Protein AF-A0A151F5U0-F1 (afdb_monomer_lite)

Radius of gyration: 13.39 Å; chains: 1; bounding box: 44×23×33 Å

pLDDT: mean 89.14, std 11.05, range [48.81, 97.0]

Secondary structure (DSSP, 8-state):
-PPPEE----THHHHTHHHHHHHHHHHTSSS-S---HHHHHHHHHEE--THHHHHHS-HHHHHHHHHHHHHHHSPP-

Structure (mmCIF, N/CA/C/O backbone):
data_AF-A0A151F5U0-F1
#
_entry.id   AF-A0A151F5U0-F1
#
loop_
_atom_site.group_PDB
_atom_site.id
_atom_site.type_symbol
_atom_site.label_atom_id
_atom_site.label_alt_id
_atom_site.label_comp_id
_atom_site.label_asym_id
_atom_site.label_entity_id
_atom_site.label_seq_id
_atom_site.pdbx_PDB_ins_code
_atom_site.Cartn_x
_atom_site.Cartn_y
_atom_site.Cartn_z
_atom_site.occupancy
_atom_site.B_iso_or_equiv
_atom_site.auth_seq_id
_atom_site.auth_comp_id
_atom_site.auth_asym_id
_atom_site.auth_atom_id
_atom_site.pdbx_PDB_model_num
ATOM 1 N N . MET A 1 1 ? -18.276 -10.485 -8.454 1.00 57.69 1 MET A N 1
ATOM 2 C CA . MET A 1 1 ? -17.450 -9.649 -7.561 1.00 57.69 1 MET A CA 1
ATOM 3 C C . MET A 1 1 ? -17.198 -10.478 -6.317 1.00 57.69 1 MET A C 1
ATOM 5 O O . MET A 1 1 ? -18.189 -10.953 -5.768 1.00 57.69 1 MET A O 1
ATOM 9 N N . PRO A 1 2 ? -15.947 -10.784 -5.935 1.00 66.12 2 PRO A N 1
ATOM 10 C CA . PRO A 1 2 ? -15.718 -11.461 -4.664 1.00 66.12 2 PRO A CA 1
ATOM 11 C C . PRO A 1 2 ? -16.300 -10.587 -3.545 1.00 66.12 2 PRO A C 1
ATOM 13 O O . PRO A 1 2 ? -16.208 -9.362 -3.607 1.00 66.12 2 PRO A O 1
ATOM 16 N N . ASN A 1 3 ? -16.956 -11.209 -2.565 1.00 83.69 3 ASN A N 1
ATOM 17 C CA . ASN A 1 3 ? -17.405 -10.500 -1.371 1.00 83.69 3 ASN A CA 1
ATOM 18 C C . ASN A 1 3 ? -16.178 -9.877 -0.702 1.00 83.69 3 ASN A C 1
ATOM 20 O O . ASN A 1 3 ? -15.262 -10.605 -0.313 1.00 83.69 3 ASN A O 1
ATOM 24 N N . LYS A 1 4 ? -16.156 -8.545 -0.607 1.00 89.81 4 LYS A N 1
ATOM 25 C CA . LYS A 1 4 ? -15.118 -7.840 0.140 1.00 89.81 4 LYS A CA 1
ATOM 26 C C . LYS A 1 4 ? -15.303 -8.077 1.637 1.00 89.81 4 LYS A C 1
ATOM 28 O O . LYS A 1 4 ? -16.419 -8.261 2.119 1.00 89.81 4 LYS A O 1
ATOM 33 N N . ILE A 1 5 ? -14.189 -8.106 2.351 1.00 93.75 5 ILE A N 1
ATOM 34 C CA . ILE A 1 5 ? -14.107 -8.390 3.778 1.00 93.75 5 ILE A CA 1
ATOM 35 C C . ILE A 1 5 ? -14.014 -7.056 4.516 1.00 93.75 5 ILE A C 1
ATOM 37 O O . ILE A 1 5 ? -13.026 -6.341 4.354 1.00 93.75 5 ILE A O 1
ATOM 41 N N . ASP A 1 6 ? -15.014 -6.750 5.343 1.00 92.94 6 ASP A N 1
ATOM 42 C CA . ASP A 1 6 ? -14.933 -5.644 6.301 1.00 92.94 6 ASP A CA 1
ATOM 43 C C . ASP A 1 6 ? -13.844 -5.942 7.338 1.00 92.94 6 ASP A C 1
ATOM 45 O O . ASP A 1 6 ? -13.831 -7.007 7.966 1.00 92.94 6 ASP A O 1
ATOM 49 N N . ILE A 1 7 ? -12.910 -5.007 7.504 1.00 90.56 7 ILE A N 1
ATOM 50 C CA . ILE A 1 7 ? -11.782 -5.143 8.424 1.00 90.56 7 ILE A CA 1
ATOM 51 C C . ILE A 1 7 ? -11.810 -4.027 9.465 1.00 90.56 7 ILE A C 1
ATOM 53 O O . ILE A 1 7 ? -11.809 -2.842 9.152 1.00 90.56 7 ILE A O 1
ATOM 57 N N . LYS A 1 8 ? -11.768 -4.409 10.744 1.00 90.94 8 LYS A N 1
ATOM 58 C CA . LYS A 1 8 ? -11.659 -3.462 11.861 1.00 90.94 8 LYS A CA 1
ATOM 59 C C . LYS A 1 8 ? -10.219 -3.394 12.336 1.00 90.94 8 LYS A C 1
ATOM 61 O O . LYS A 1 8 ? -9.799 -4.192 13.174 1.00 90.94 8 LYS A O 1
ATOM 66 N N . LEU A 1 9 ? -9.467 -2.453 11.781 1.00 89.88 9 LEU A N 1
ATOM 67 C CA . LEU A 1 9 ? -8.093 -2.188 12.193 1.00 89.88 9 LEU A CA 1
ATOM 68 C C . LEU A 1 9 ? -8.063 -1.268 13.419 1.00 89.88 9 LEU A C 1
ATOM 70 O O . LEU A 1 9 ? -8.986 -0.492 13.659 1.00 89.88 9 LEU A O 1
ATOM 74 N N . LYS A 1 10 ? -7.006 -1.379 14.227 1.00 89.00 10 LYS A N 1
ATOM 75 C CA . LYS A 1 10 ? -6.754 -0.492 15.369 1.00 89.00 10 LYS A CA 1
ATOM 76 C C . LYS A 1 10 ? -5.347 0.088 15.308 1.00 89.00 10 LYS A C 1
ATOM 78 O O . LYS A 1 10 ? -4.382 -0.671 15.192 1.00 89.00 10 LYS A O 1
ATOM 83 N N . ASN A 1 11 ? -5.229 1.399 15.526 1.00 85.44 11 ASN A N 1
ATOM 84 C CA . ASN A 1 11 ? -3.969 2.108 15.776 1.00 85.44 11 ASN A CA 1
ATOM 85 C C . ASN A 1 11 ? -2.862 1.705 14.776 1.00 85.44 11 ASN A C 1
ATOM 8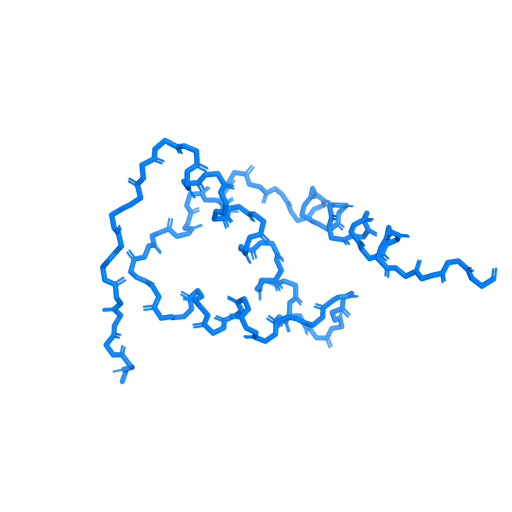7 O O . ASN A 1 11 ? -2.959 1.967 13.583 1.00 85.44 11 ASN A O 1
ATOM 91 N N . ALA A 1 12 ? -1.831 1.003 15.257 1.00 87.25 12 ALA A N 1
ATOM 92 C CA . ALA A 1 12 ? -0.670 0.580 14.479 1.00 87.25 12 ALA A CA 1
ATOM 93 C C . ALA A 1 12 ? -0.996 -0.370 13.310 1.00 87.25 12 ALA A C 1
ATOM 95 O O . ALA A 1 12 ? -0.210 -0.474 12.372 1.00 87.25 12 ALA A O 1
ATOM 96 N N . GLN A 1 13 ? -2.136 -1.069 13.341 1.00 88.31 13 GLN A N 1
ATOM 97 C CA . GLN A 1 13 ? -2.527 -1.976 12.258 1.00 88.31 13 GLN A CA 1
ATOM 98 C C . GLN A 1 13 ? -2.858 -1.218 10.967 1.00 88.31 13 GLN A C 1
ATOM 100 O O . GLN A 1 13 ? -2.556 -1.715 9.885 1.00 88.31 13 GLN A O 1
ATOM 105 N N . GLU A 1 14 ? -3.411 -0.005 11.063 1.00 89.25 14 GLU A N 1
ATOM 106 C CA . GLU A 1 14 ? -3.685 0.839 9.891 1.00 89.25 14 GLU A CA 1
ATOM 107 C C . GLU A 1 14 ? -2.394 1.241 9.177 1.00 89.25 14 GLU A C 1
ATOM 109 O O . GLU A 1 14 ? -2.339 1.284 7.949 1.00 89.25 14 GLU A O 1
ATOM 114 N N . THR A 1 15 ? -1.307 1.441 9.926 1.00 91.12 15 THR A N 1
ATOM 115 C CA . THR A 1 15 ? 0.003 1.765 9.354 1.00 91.12 15 THR A CA 1
ATOM 116 C C . THR A 1 15 ? 0.522 0.660 8.428 1.00 91.12 15 THR A C 1
ATOM 118 O O . THR A 1 15 ? 1.239 0.965 7.479 1.00 91.12 15 THR A O 1
ATOM 121 N N . LEU A 1 16 ? 0.131 -0.606 8.637 1.00 93.44 16 LEU A N 1
ATOM 122 C CA . LEU A 1 16 ? 0.520 -1.731 7.774 1.00 93.44 16 LEU A CA 1
ATOM 123 C C . LEU A 1 16 ? -0.177 -1.718 6.405 1.00 93.44 16 LEU A C 1
ATOM 125 O O . LEU A 1 16 ? 0.302 -2.371 5.474 1.00 93.44 16 LEU A O 1
ATOM 129 N N . LEU A 1 17 ? -1.260 -0.952 6.245 1.00 94.44 17 LEU A N 1
ATOM 130 C CA . LEU A 1 17 ? -1.935 -0.807 4.956 1.00 94.44 17 LEU A CA 1
ATOM 131 C C . LEU A 1 17 ? -1.103 -0.019 3.950 1.00 94.44 17 LEU A C 1
ATOM 133 O O . LEU A 1 17 ? -1.150 -0.316 2.760 1.00 94.44 17 LEU A O 1
ATOM 137 N N . LEU A 1 18 ? -0.305 0.943 4.415 1.00 94.31 18 LEU A N 1
ATOM 138 C CA . LEU A 1 18 ? 0.574 1.727 3.555 1.00 94.31 18 LEU A CA 1
ATOM 139 C C . LEU A 1 18 ? 1.602 0.851 2.813 1.00 94.31 18 LEU A C 1
ATOM 141 O O . LEU A 1 18 ? 1.656 0.917 1.580 1.00 94.31 18 LEU A O 1
ATOM 145 N N . PRO A 1 19 ? 2.397 0.000 3.493 1.00 93.00 19 PRO A N 1
ATOM 146 C CA . PRO A 1 19 ? 3.346 -0.847 2.797 1.00 93.00 19 PRO A CA 1
ATOM 147 C C . PRO A 1 19 ? 2.683 -1.961 1.985 1.00 93.00 19 PRO A C 1
ATOM 149 O O . PRO A 1 19 ? 3.202 -2.323 0.930 1.00 93.00 19 PRO A O 1
ATOM 152 N N . LEU A 1 20 ? 1.535 -2.480 2.430 1.00 95.50 20 LEU A N 1
ATOM 153 C CA . LEU A 1 20 ? 0.737 -3.432 1.655 1.00 95.50 20 LEU A CA 1
ATOM 154 C C . LEU A 1 20 ? 0.283 -2.815 0.321 1.00 95.50 20 LEU A C 1
ATOM 156 O O . LEU A 1 20 ? 0.481 -3.406 -0.740 1.00 95.50 20 LEU A O 1
ATOM 160 N N . TRP A 1 21 ? -0.243 -1.589 0.373 1.00 96.62 21 TRP A N 1
ATOM 161 C CA . TRP A 1 21 ? -0.662 -0.816 -0.795 1.00 96.62 21 TRP A CA 1
ATOM 162 C C . TRP A 1 21 ? 0.485 -0.527 -1.751 1.00 96.62 21 TRP A C 1
ATOM 164 O O . TRP A 1 21 ? 0.346 -0.754 -2.953 1.00 96.62 21 TRP A O 1
ATOM 174 N N . GLY A 1 22 ? 1.647 -0.123 -1.234 1.00 95.62 22 GLY A N 1
ATOM 175 C CA . GLY A 1 22 ? 2.825 0.134 -2.061 1.00 95.62 22 GLY A CA 1
ATOM 176 C C . GLY A 1 22 ? 3.214 -1.062 -2.939 1.00 95.62 22 GLY A C 1
ATOM 177 O O . GLY A 1 22 ? 3.456 -0.882 -4.135 1.00 95.62 22 GLY A O 1
ATOM 178 N N . ARG A 1 23 ? 3.215 -2.280 -2.371 1.00 96.00 23 ARG A N 1
ATOM 179 C CA . ARG A 1 23 ? 3.556 -3.522 -3.095 1.00 96.00 23 ARG A CA 1
ATOM 180 C C . ARG A 1 23 ? 2.470 -3.957 -4.078 1.00 96.00 23 ARG A C 1
ATOM 182 O O . ARG A 1 23 ? 2.783 -4.357 -5.199 1.00 96.00 23 ARG A O 1
ATOM 189 N N . ALA A 1 24 ? 1.201 -3.835 -3.696 1.00 97.00 24 ALA A N 1
ATOM 190 C CA . ALA A 1 24 ? 0.073 -4.162 -4.566 1.00 97.00 24 ALA A CA 1
ATOM 191 C C . ALA A 1 24 ? -0.005 -3.250 -5.800 1.00 97.00 24 ALA A C 1
ATOM 193 O O . ALA A 1 24 ? -0.310 -3.720 -6.895 1.00 97.00 24 ALA A O 1
ATOM 194 N N . VAL A 1 25 ? 0.264 -1.950 -5.633 1.00 96.44 25 VAL A N 1
ATOM 195 C CA . VAL A 1 25 ? 0.297 -0.987 -6.744 1.00 96.44 25 VAL A CA 1
ATOM 196 C C . VAL A 1 25 ? 1.502 -1.233 -7.641 1.00 96.44 25 VAL A C 1
ATOM 198 O O . VAL A 1 25 ? 1.364 -1.180 -8.858 1.00 96.44 25 VAL A O 1
ATOM 201 N N . GLU A 1 26 ? 2.673 -1.535 -7.069 1.00 96.38 26 GLU A N 1
ATOM 202 C CA . GLU A 1 26 ? 3.849 -1.868 -7.878 1.00 96.38 26 GLU A CA 1
ATOM 203 C C . GLU A 1 26 ? 3.600 -3.093 -8.758 1.00 96.38 26 GLU A C 1
ATOM 205 O O . GLU A 1 26 ? 3.884 -3.046 -9.947 1.00 96.38 26 GLU A O 1
ATOM 210 N N . THR A 1 27 ? 2.985 -4.137 -8.197 1.00 96.69 27 THR A N 1
ATOM 211 C CA . THR A 1 27 ? 2.674 -5.400 -8.888 1.00 96.69 27 THR A CA 1
ATOM 212 C C . THR A 1 27 ? 1.829 -5.215 -10.153 1.00 96.69 27 THR A C 1
ATOM 214 O O . THR A 1 27 ? 1.905 -6.035 -11.061 1.00 96.69 27 THR A O 1
ATOM 217 N N . GLN A 1 28 ? 1.019 -4.155 -10.220 1.00 95.31 28 GLN A N 1
ATOM 218 C CA . GLN A 1 28 ? 0.108 -3.883 -11.337 1.00 95.31 28 GLN A CA 1
ATOM 219 C C . GLN A 1 28 ? 0.749 -3.085 -12.483 1.00 95.31 28 GLN A C 1
ATOM 221 O O . GLN A 1 28 ? 0.098 -2.857 -13.503 1.00 95.31 28 GLN A O 1
ATOM 226 N N . LYS A 1 29 ? 1.997 -2.628 -12.336 1.00 94.88 29 LYS A N 1
ATOM 227 C CA . LYS A 1 29 ? 2.703 -1.921 -13.411 1.00 94.88 29 LYS A CA 1
ATOM 228 C C . LYS A 1 29 ? 3.032 -2.852 -14.576 1.00 94.88 29 LYS A C 1
ATOM 230 O O . LYS A 1 29 ? 3.174 -4.057 -14.401 1.00 94.88 29 LYS A O 1
ATOM 235 N N . SER A 1 30 ? 3.236 -2.264 -15.756 1.00 96.06 30 SER A N 1
ATOM 236 C CA . SER A 1 30 ? 3.754 -2.982 -16.929 1.00 96.06 30 SER A CA 1
ATOM 237 C C . SER A 1 30 ? 5.147 -3.568 -16.682 1.00 96.06 30 SER A C 1
ATOM 239 O O . SER A 1 30 ? 5.431 -4.680 -17.113 1.00 96.06 30 SER A O 1
ATOM 241 N N . GLU A 1 31 ? 5.992 -2.827 -15.962 1.00 94.00 31 GLU A N 1
ATOM 242 C CA . GLU A 1 31 ? 7.365 -3.197 -15.612 1.00 94.00 31 GLU A CA 1
ATOM 243 C C . GLU A 1 31 ? 7.571 -3.022 -14.093 1.00 94.00 31 GLU A C 1
ATOM 245 O O . GLU A 1 31 ? 8.051 -1.980 -13.641 1.00 94.00 31 GLU A O 1
ATOM 250 N N . PRO A 1 32 ? 7.121 -3.988 -13.271 1.00 93.56 32 PRO A N 1
ATOM 251 C CA . PRO A 1 32 ? 7.180 -3.882 -11.816 1.00 93.56 32 PRO A CA 1
ATOM 252 C C . PRO A 1 32 ? 8.597 -4.140 -11.279 1.00 93.56 32 PRO A C 1
ATOM 254 O O . PRO A 1 32 ? 9.242 -5.116 -11.656 1.00 93.56 32 PRO A O 1
ATOM 257 N N . LEU A 1 33 ? 9.054 -3.332 -10.315 1.00 91.56 33 LEU A N 1
ATOM 258 C CA . LEU A 1 33 ? 10.296 -3.594 -9.565 1.00 91.56 33 LEU A CA 1
ATOM 259 C C . LEU A 1 33 ? 10.162 -4.780 -8.597 1.00 91.56 33 LEU A C 1
ATOM 261 O O . LEU A 1 33 ? 11.147 -5.432 -8.257 1.00 91.56 33 LEU A O 1
ATOM 265 N N . LEU A 1 34 ? 8.941 -5.033 -8.122 1.00 91.44 34 LEU A N 1
ATOM 266 C CA . LEU A 1 34 ? 8.59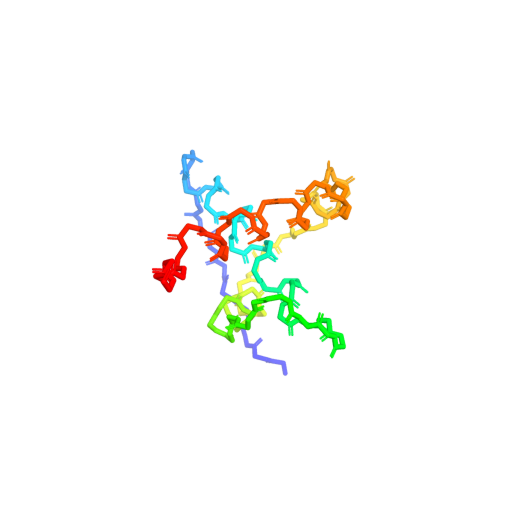3 -6.1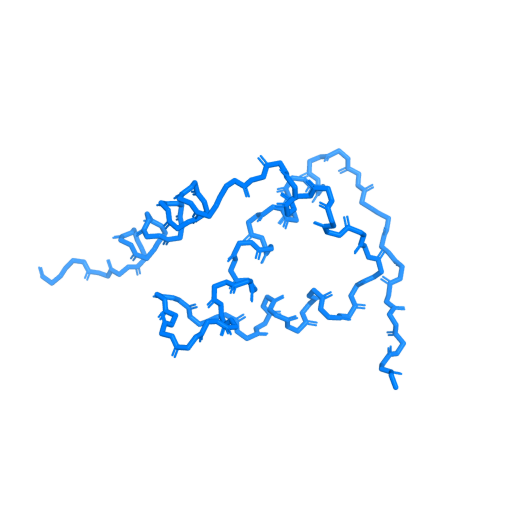17 -7.209 1.00 91.44 34 LEU A CA 1
ATOM 267 C C . LEU A 1 34 ? 7.206 -6.651 -7.563 1.00 91.44 34 LEU A C 1
ATOM 269 O O . LEU A 1 34 ? 6.257 -5.881 -7.703 1.00 91.44 34 LEU A O 1
ATOM 273 N N . VAL A 1 35 ? 7.085 -7.976 -7.634 1.00 95.12 35 VAL A N 1
ATOM 274 C CA . VAL A 1 35 ? 5.813 -8.673 -7.848 1.00 95.12 35 VAL A CA 1
ATOM 275 C C . VAL A 1 35 ? 5.384 -9.342 -6.543 1.00 95.12 35 VAL A C 1
ATOM 277 O O . VAL A 1 35 ? 5.970 -10.338 -6.127 1.00 95.12 35 VAL A O 1
ATOM 280 N N . ASP A 1 36 ? 4.336 -8.813 -5.916 1.00 96.06 36 ASP A N 1
ATOM 281 C CA . ASP A 1 36 ? 3.695 -9.351 -4.713 1.00 96.06 36 ASP A CA 1
ATOM 282 C C . ASP A 1 36 ? 2.204 -9.599 -4.996 1.00 96.06 36 ASP A C 1
ATOM 284 O O . ASP A 1 36 ? 1.326 -8.771 -4.729 1.00 96.06 36 ASP A O 1
ATOM 288 N N . LYS A 1 37 ? 1.921 -10.770 -5.578 1.00 97.00 37 LYS A N 1
ATOM 289 C CA . LYS A 1 37 ? 0.554 -11.192 -5.927 1.00 97.00 37 LYS A CA 1
ATOM 290 C C . LYS A 1 37 ? -0.348 -11.269 -4.699 1.00 97.00 37 LYS A C 1
ATOM 292 O O . LYS A 1 37 ? -1.514 -10.900 -4.777 1.00 97.00 37 LYS A O 1
ATOM 297 N N . THR A 1 38 ? 0.206 -11.680 -3.562 1.00 96.88 38 THR A N 1
ATOM 298 C CA . THR A 1 38 ? -0.527 -11.778 -2.301 1.00 96.88 38 THR A CA 1
ATOM 299 C C . THR A 1 38 ? -0.980 -10.402 -1.826 1.00 96.88 38 THR A C 1
ATOM 301 O O . THR A 1 38 ? -2.136 -10.244 -1.448 1.00 96.88 38 THR A O 1
ATOM 304 N N . ALA A 1 39 ? -0.121 -9.381 -1.889 1.00 96.69 39 ALA A N 1
ATOM 305 C CA . ALA A 1 39 ? -0.521 -8.016 -1.548 1.00 96.69 39 ALA A CA 1
ATOM 306 C C . ALA A 1 39 ? -1.641 -7.496 -2.459 1.00 96.69 39 ALA A C 1
ATOM 308 O O . ALA A 1 39 ? -2.597 -6.898 -1.964 1.00 96.69 39 ALA A O 1
ATOM 309 N N . HIS A 1 40 ? -1.547 -7.748 -3.769 1.00 96.88 40 HIS A N 1
ATOM 310 C CA . HIS A 1 40 ? -2.599 -7.379 -4.717 1.00 96.88 40 HIS A CA 1
ATOM 311 C C . HIS A 1 40 ? -3.933 -8.064 -4.386 1.00 96.88 40 HIS A C 1
ATOM 313 O O . HIS A 1 40 ? -4.957 -7.397 -4.255 1.00 96.88 40 HIS A O 1
ATOM 319 N N . GLU A 1 41 ? -3.900 -9.375 -4.158 1.00 96.50 41 GLU A N 1
ATOM 320 C CA . GLU A 1 41 ? -5.064 -10.169 -3.776 1.00 96.50 41 GLU A CA 1
ATOM 321 C C . GLU A 1 41 ? -5.698 -9.732 -2.448 1.00 96.50 41 GLU A C 1
ATOM 323 O O . GLU A 1 41 ? -6.922 -9.737 -2.322 1.00 96.50 41 GLU A O 1
ATOM 328 N N . ILE A 1 42 ? -4.891 -9.373 -1.444 1.00 95.62 42 ILE A N 1
ATOM 329 C CA . ILE A 1 42 ? -5.409 -8.882 -0.161 1.00 95.62 42 ILE A CA 1
ATOM 330 C C . ILE A 1 42 ? -6.151 -7.564 -0.379 1.00 95.62 42 ILE A C 1
ATOM 332 O O . ILE A 1 42 ? -7.275 -7.429 0.094 1.00 95.62 42 ILE A O 1
ATOM 336 N N . ILE A 1 43 ? -5.556 -6.614 -1.108 1.00 95.19 43 ILE A N 1
ATOM 337 C CA . ILE A 1 43 ? -6.175 -5.303 -1.355 1.00 95.19 43 ILE A CA 1
ATOM 338 C C . ILE A 1 43 ? -7.468 -5.407 -2.157 1.00 95.19 43 ILE A C 1
ATOM 340 O O . ILE A 1 43 ? -8.407 -4.667 -1.875 1.00 95.19 43 ILE A O 1
ATOM 344 N N . ASP A 1 44 ? -7.546 -6.336 -3.108 1.00 94.44 44 ASP A N 1
ATOM 345 C CA . ASP A 1 44 ? -8.780 -6.571 -3.862 1.00 94.44 44 ASP A CA 1
ATOM 346 C C . ASP A 1 44 ? -9.909 -7.136 -2.975 1.00 94.44 44 ASP A C 1
ATOM 348 O O . ASP A 1 44 ? -11.090 -6.845 -3.181 1.00 94.44 44 ASP A O 1
ATOM 352 N N . ARG A 1 45 ? -9.550 -7.905 -1.936 1.00 94.88 45 ARG A N 1
ATOM 353 C CA . ARG A 1 45 ? -10.498 -8.589 -1.045 1.00 94.88 45 ARG A CA 1
ATOM 354 C C . ARG A 1 45 ? -10.923 -7.799 0.186 1.00 94.88 45 ARG A C 1
ATOM 356 O O . ARG A 1 45 ? -11.925 -8.182 0.778 1.00 94.88 45 ARG A O 1
ATOM 363 N N . ILE A 1 46 ? -10.215 -6.755 0.606 1.00 94.50 46 ILE A N 1
ATOM 364 C CA . ILE A 1 46 ? -10.598 -5.978 1.798 1.00 94.50 46 ILE A CA 1
ATOM 365 C C . ILE A 1 46 ? -11.463 -4.772 1.435 1.00 94.50 46 ILE A C 1
ATOM 367 O O . ILE A 1 46 ? -11.256 -4.105 0.419 1.00 94.50 46 ILE A O 1
ATOM 371 N N . ASP A 1 47 ? -12.444 -4.491 2.285 1.00 94.00 47 ASP A N 1
ATOM 372 C CA . ASP A 1 47 ? -13.284 -3.305 2.185 1.00 94.00 47 ASP A CA 1
ATOM 373 C C . ASP A 1 47 ? -12.611 -2.136 2.911 1.00 94.00 47 ASP A C 1
ATOM 375 O O . ASP A 1 47 ? -12.897 -1.828 4.065 1.00 94.00 47 ASP A O 1
ATOM 379 N N . TYR A 1 48 ? -11.617 -1.539 2.253 1.00 92.88 48 TYR A N 1
ATOM 380 C CA . TYR A 1 48 ? -10.888 -0.383 2.766 1.00 92.88 48 TYR A CA 1
ATOM 381 C C . TYR A 1 48 ? -10.699 0.665 1.669 1.00 92.88 48 TYR A C 1
ATOM 383 O O . TYR A 1 48 ? -10.341 0.339 0.533 1.00 92.88 48 TYR A O 1
ATOM 391 N N . ASP A 1 49 ? -10.896 1.940 2.011 1.00 92.31 49 ASP A N 1
ATOM 392 C CA . ASP A 1 49 ? -10.682 3.043 1.077 1.00 92.31 49 ASP A CA 1
ATOM 393 C C . ASP A 1 49 ? -9.201 3.448 0.998 1.00 92.31 49 ASP A C 1
ATOM 395 O O . ASP A 1 49 ? -8.684 4.264 1.767 1.00 92.31 49 ASP A O 1
ATOM 399 N N . PHE A 1 50 ? -8.514 2.914 -0.010 1.00 94.44 50 PHE A N 1
ATOM 400 C CA . PHE A 1 50 ? -7.133 3.278 -0.324 1.00 94.44 50 PHE A CA 1
ATOM 401 C C . PHE A 1 50 ? -6.989 4.645 -1.012 1.00 94.44 50 PHE A C 1
ATOM 403 O O . PHE A 1 50 ? -5.856 5.085 -1.229 1.00 94.44 50 PHE A O 1
ATOM 410 N N . SER A 1 51 ? -8.082 5.347 -1.342 1.00 93.75 51 SER A N 1
ATOM 411 C CA . SER A 1 51 ? -8.019 6.640 -2.038 1.00 93.75 51 SER A CA 1
ATOM 412 C C . SER A 1 51 ? -7.259 7.692 -1.234 1.00 93.75 51 SER A C 1
ATOM 414 O O . SER A 1 51 ? -6.525 8.499 -1.804 1.00 93.75 51 SER A O 1
ATOM 416 N N . THR A 1 52 ? -7.364 7.646 0.095 1.00 91.25 52 THR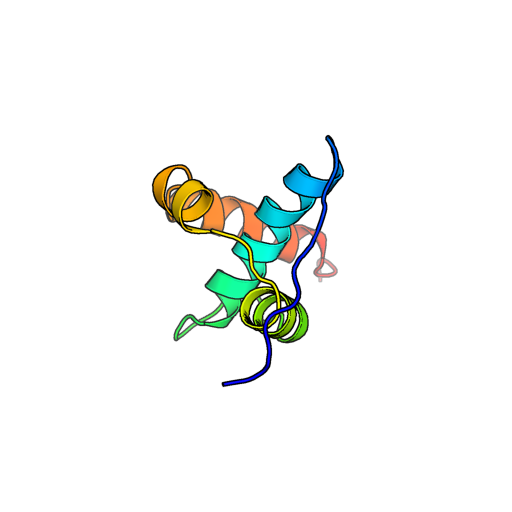 A N 1
ATOM 417 C CA . THR A 1 52 ? -6.617 8.536 0.988 1.00 91.25 52 THR A CA 1
ATOM 418 C C . THR A 1 52 ? -5.115 8.295 0.867 1.00 91.25 52 THR A C 1
ATOM 420 O O . THR A 1 52 ? -4.357 9.248 0.701 1.00 91.25 52 THR A O 1
ATOM 423 N N . ILE A 1 53 ? -4.665 7.038 0.875 1.00 93.69 53 ILE A N 1
ATOM 424 C CA . ILE A 1 53 ? -3.242 6.709 0.704 1.00 93.69 53 ILE A CA 1
ATOM 425 C C . ILE A 1 53 ? -2.767 7.148 -0.688 1.00 93.69 53 ILE A C 1
ATOM 427 O O . ILE A 1 53 ? -1.754 7.835 -0.802 1.00 93.69 53 ILE A O 1
ATOM 431 N N . ALA A 1 54 ? -3.536 6.830 -1.733 1.00 93.38 54 ALA A N 1
ATOM 432 C CA . ALA A 1 54 ? -3.193 7.168 -3.112 1.00 93.38 54 ALA A CA 1
ATOM 433 C C . ALA A 1 54 ? -3.087 8.683 -3.368 1.00 93.38 54 ALA A C 1
ATOM 435 O O . ALA A 1 54 ? -2.259 9.105 -4.168 1.00 93.38 54 ALA A O 1
ATOM 436 N N . LYS A 1 55 ? -3.892 9.508 -2.683 1.00 94.75 55 LYS A N 1
ATOM 437 C CA . LYS A 1 55 ? -3.835 10.978 -2.786 1.00 94.75 55 LYS A CA 1
ATOM 438 C C . LYS A 1 55 ? -2.651 11.587 -2.036 1.00 94.75 55 LYS A C 1
ATOM 440 O O . LYS A 1 55 ? -2.121 12.603 -2.471 1.00 94.75 55 LYS A O 1
ATOM 445 N N . ASN A 1 56 ? -2.269 11.004 -0.899 1.00 94.00 56 ASN A N 1
ATOM 446 C CA . ASN A 1 56 ? -1.240 11.568 -0.021 1.00 94.00 56 ASN A CA 1
ATOM 447 C C . ASN A 1 56 ? 0.182 11.118 -0.381 1.00 94.00 56 ASN A C 1
ATOM 449 O O . ASN A 1 56 ? 1.147 11.775 0.006 1.00 94.00 56 ASN A O 1
ATOM 453 N N . ILE A 1 57 ? 0.333 10.004 -1.099 1.00 93.75 57 ILE A N 1
ATOM 454 C CA . ILE A 1 57 ? 1.640 9.436 -1.431 1.00 93.75 57 ILE A CA 1
ATOM 455 C C . ILE A 1 57 ? 1.935 9.631 -2.913 1.00 93.75 57 ILE A C 1
ATOM 457 O O . ILE A 1 57 ? 1.272 9.060 -3.776 1.00 93.75 57 ILE A O 1
ATOM 461 N N . SER A 1 58 ? 2.983 10.405 -3.203 1.00 94.25 58 SER A N 1
ATOM 462 C CA . SER A 1 58 ? 3.463 10.580 -4.573 1.00 94.25 58 SER A CA 1
ATOM 463 C C . SER A 1 58 ? 4.036 9.278 -5.144 1.00 94.25 58 SER A C 1
ATOM 465 O O . SER A 1 58 ? 4.557 8.425 -4.415 1.00 94.25 58 SER A O 1
ATOM 467 N N . GLU A 1 59 ? 4.011 9.149 -6.470 1.00 91.06 59 GLU A N 1
ATOM 468 C CA . GLU A 1 59 ? 4.614 8.004 -7.150 1.00 91.06 59 GLU A CA 1
ATOM 469 C C . GLU A 1 59 ? 6.115 7.870 -6.852 1.00 91.06 59 GLU A C 1
ATOM 471 O O . GLU A 1 59 ? 6.578 6.766 -6.564 1.00 91.06 59 GLU A O 1
ATOM 476 N N . ILE A 1 60 ? 6.857 8.982 -6.841 1.00 92.12 60 ILE A N 1
ATOM 477 C CA . ILE A 1 60 ? 8.297 8.994 -6.540 1.00 92.12 60 ILE A CA 1
ATOM 478 C C . ILE A 1 60 ? 8.555 8.455 -5.129 1.00 92.12 60 ILE A C 1
ATOM 480 O 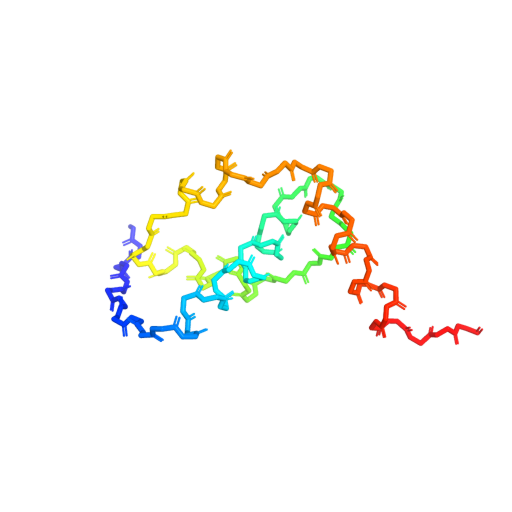O . ILE A 1 60 ? 9.429 7.608 -4.946 1.00 92.12 60 ILE A O 1
ATOM 484 N N . SER A 1 61 ? 7.773 8.895 -4.135 1.00 92.38 61 SER A N 1
ATOM 485 C CA . SER A 1 61 ? 7.894 8.414 -2.752 1.00 92.38 61 SER A CA 1
ATOM 486 C C . SER A 1 61 ? 7.656 6.907 -2.660 1.00 92.38 61 SER A C 1
ATOM 488 O O . SER A 1 61 ? 8.450 6.188 -2.055 1.00 92.38 61 SER A O 1
ATOM 490 N N . ARG A 1 62 ? 6.594 6.412 -3.310 1.00 93.25 62 ARG A N 1
ATOM 491 C CA . ARG A 1 62 ? 6.260 4.983 -3.330 1.00 93.25 62 ARG A CA 1
ATOM 492 C C . ARG A 1 62 ? 7.354 4.153 -4.005 1.00 93.25 62 ARG A C 1
ATOM 494 O O . ARG A 1 62 ? 7.758 3.134 -3.452 1.00 93.25 62 ARG A O 1
ATOM 501 N N . ILE A 1 63 ? 7.844 4.582 -5.172 1.00 89.19 63 ILE A N 1
ATOM 502 C CA . ILE A 1 63 ? 8.914 3.885 -5.903 1.00 89.19 63 ILE A CA 1
ATOM 503 C C . ILE A 1 63 ? 10.201 3.862 -5.081 1.00 89.19 63 ILE A C 1
ATOM 505 O O . ILE A 1 63 ? 10.825 2.810 -4.983 1.00 89.19 63 ILE A O 1
ATOM 509 N N . GLY A 1 64 ? 10.576 4.978 -4.447 1.00 91.25 64 GLY A N 1
ATOM 510 C CA . GLY A 1 64 ? 11.759 5.039 -3.588 1.00 91.25 64 GLY A CA 1
ATOM 511 C C . GLY A 1 64 ? 11.714 4.010 -2.454 1.00 91.25 64 GLY A C 1
ATOM 512 O O . GLY A 1 64 ? 12.701 3.321 -2.204 1.00 91.25 64 GLY A O 1
ATOM 513 N N . TRP A 1 65 ? 10.556 3.840 -1.809 1.00 90.69 65 TRP A N 1
ATOM 514 C CA . TRP A 1 65 ? 10.373 2.824 -0.766 1.00 90.69 65 TRP A CA 1
ATOM 515 C C . TRP A 1 65 ? 10.427 1.396 -1.303 1.00 90.69 65 TRP A C 1
ATOM 517 O O . TRP A 1 65 ? 11.091 0.546 -0.713 1.00 90.69 65 TRP A O 1
ATOM 527 N N . VAL A 1 66 ? 9.768 1.129 -2.433 1.00 90.25 66 VAL A N 1
ATOM 528 C CA . VAL A 1 66 ? 9.803 -0.191 -3.076 1.00 90.25 66 VAL A CA 1
ATOM 529 C C . VAL A 1 66 ? 11.231 -0.553 -3.488 1.00 90.25 66 VAL A C 1
ATOM 531 O O . VAL A 1 66 ? 11.691 -1.652 -3.188 1.00 90.25 66 VAL A O 1
ATOM 534 N N . ALA A 1 67 ? 11.955 0.375 -4.116 1.00 89.31 67 ALA A N 1
ATOM 535 C CA . ALA A 1 67 ? 13.344 0.179 -4.516 1.00 89.31 67 ALA A CA 1
ATOM 536 C C . ALA A 1 67 ? 14.252 -0.082 -3.306 1.00 89.31 67 ALA A C 1
ATOM 538 O O . ALA A 1 67 ? 15.115 -0.958 -3.362 1.00 89.31 67 ALA A O 1
ATOM 539 N N . HIS A 1 68 ? 14.025 0.620 -2.191 1.00 87.88 68 HIS A N 1
ATOM 540 C CA . HIS A 1 68 ? 14.735 0.355 -0.943 1.00 87.88 68 HIS A CA 1
ATOM 541 C C . HIS A 1 68 ? 14.475 -1.068 -0.421 1.00 87.88 68 HIS A C 1
ATOM 543 O O . HIS A 1 68 ? 15.425 -1.769 -0.078 1.00 87.88 68 HIS A O 1
ATOM 549 N N . TRP A 1 69 ? 13.221 -1.540 -0.416 1.00 84.69 69 TRP A N 1
ATOM 550 C CA . TRP A 1 69 ? 12.913 -2.921 -0.023 1.00 84.69 69 TRP A CA 1
ATOM 551 C C . TRP A 1 69 ? 13.569 -3.947 -0.929 1.00 84.69 69 TRP A C 1
ATOM 553 O O . TRP A 1 69 ? 14.173 -4.888 -0.420 1.00 84.69 69 TRP A O 1
ATOM 563 N N . VAL A 1 70 ? 13.484 -3.770 -2.247 1.00 82.44 70 VAL A N 1
ATOM 564 C CA . VAL A 1 70 ? 14.145 -4.665 -3.204 1.00 82.44 70 VAL A CA 1
ATOM 565 C C . VAL A 1 70 ? 15.653 -4.688 -2.937 1.00 82.44 70 VAL A C 1
ATOM 567 O O . VAL A 1 70 ? 16.227 -5.765 -2.810 1.00 82.44 70 VAL A O 1
ATOM 570 N N . GLY A 1 71 ? 16.282 -3.528 -2.729 1.00 81.31 71 GLY A N 1
ATOM 571 C CA . GLY A 1 71 ? 17.713 -3.432 -2.428 1.00 81.31 71 GLY A CA 1
ATOM 572 C C . GLY A 1 71 ? 18.137 -4.077 -1.102 1.00 81.31 71 GLY A C 1
ATOM 573 O O . GLY A 1 71 ? 19.245 -4.598 -1.013 1.00 81.31 71 GLY A O 1
ATOM 574 N N . CYS A 1 72 ? 17.278 -4.075 -0.078 1.00 70.62 72 CYS A N 1
ATOM 575 C CA . CYS A 1 72 ? 17.539 -4.767 1.190 1.00 70.62 72 CYS A CA 1
ATOM 576 C C . CYS A 1 72 ? 17.187 -6.265 1.165 1.00 70.62 72 CYS A C 1
ATOM 578 O O . CYS A 1 72 ? 17.744 -7.020 1.958 1.00 70.62 72 CYS A O 1
ATOM 580 N N . SER A 1 73 ? 16.272 -6.698 0.291 1.00 62.88 73 SER A N 1
ATOM 581 C CA . SER A 1 73 ? 15.774 -8.086 0.236 1.00 62.88 73 SER A CA 1
ATOM 582 C C . SER A 1 73 ? 16.561 -8.978 -0.726 1.00 62.88 73 SER A C 1
ATOM 584 O O . SER A 1 73 ? 16.448 -10.200 -0.665 1.00 62.88 73 SER A O 1
ATOM 586 N N . GLN A 1 74 ? 17.331 -8.387 -1.640 1.00 56.47 74 GLN A N 1
ATOM 587 C CA . GLN A 1 74 ? 18.208 -9.122 -2.547 1.00 56.47 74 GLN A CA 1
ATOM 588 C C . GLN A 1 74 ? 19.557 -9.370 -1.852 1.00 56.47 74 GLN A C 1
ATOM 590 O O . GLN A 1 74 ? 20.140 -8.421 -1.317 1.00 56.47 74 GLN A O 1
ATOM 595 N N . PRO A 1 75 ? 20.096 -10.604 -1.854 1.00 52.75 75 PRO A N 1
ATOM 596 C CA . PRO A 1 75 ? 21.489 -10.796 -1.484 1.00 52.75 75 PRO A CA 1
ATOM 597 C C . PRO A 1 75 ? 22.342 -9.963 -2.446 1.00 52.75 75 PRO A C 1
ATOM 599 O O . PRO A 1 75 ? 22.205 -10.078 -3.665 1.00 52.75 75 PRO A O 1
ATOM 602 N N . LYS A 1 76 ? 23.190 -9.086 -1.901 1.00 55.84 76 LYS A N 1
ATOM 603 C CA . LYS A 1 76 ? 24.243 -8.455 -2.699 1.00 55.84 76 LYS A CA 1
ATOM 604 C C . LYS A 1 76 ? 25.120 -9.588 -3.232 1.00 55.84 76 LYS A C 1
ATOM 606 O O . LYS A 1 76 ? 25.623 -1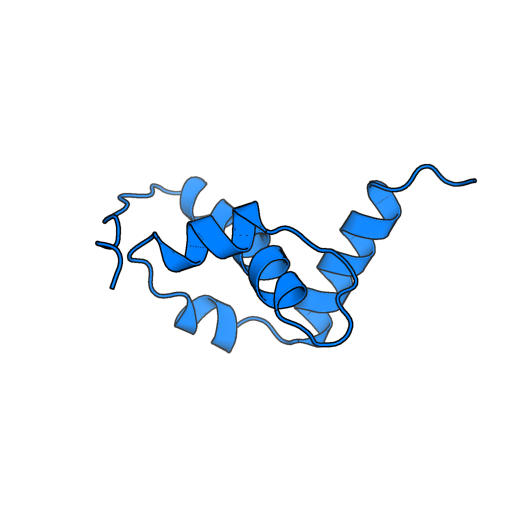0.366 -2.422 1.00 55.84 76 LYS A O 1
ATOM 611 N N . LEU A 1 77 ? 25.195 -9.707 -4.559 1.00 48.81 77 LEU A N 1
ATOM 612 C CA . LEU A 1 77 ? 26.134 -10.598 -5.246 1.00 48.81 77 LEU A CA 1
ATOM 613 C C . LEU A 1 77 ? 27.566 -10.338 -4.768 1.00 48.81 77 LEU A C 1
ATOM 615 O O . LEU A 1 77 ? 27.891 -9.148 -4.533 1.00 48.81 77 LEU A O 1
#

Foldseek 3Di:
DAAADEDDDDDVRVVVLLLLVLQLVLLPDPDHPHHDVVSVVNVVRHPDDCVVVVVVADPVNSVVVSVVCSVVVDPDD

Sequence (77 aa):
MPNKIDIKLKNAQETLLLPLWGRAVETQKSEPLLVDKTAHEIIDRIDYDFSTIAKNISEISRIGWVAHWVGCSQPKL